Protein AF-I3PCS0-F1 (afdb_monomer_lite)

Radius of gyration: 13.5 Å; chains: 1; bounding box: 38×26×28 Å

Foldseek 3Di:
DALLVQCPDPPHDHLVRLCVQLVPPDSVLSVCQNVCPVVDHDDPSSQQSSCQRSLNPHHSVVSVDADWDAAADPPRSHPSHGIGHDPVVVVVRVPD

pLDDT: mean 85.75, std 13.75, range [44.94, 97.31]

Structure (mmCIF, N/CA/C/O backbone):
data_AF-I3PCS0-F1
#
_entry.id   AF-I3PCS0-F1
#
loop_
_atom_site.group_PDB
_atom_site.id
_atom_site.type_symbol
_atom_site.label_atom_id
_atom_site.label_alt_id
_atom_site.label_comp_id
_atom_site.label_asym_id
_atom_site.label_entity_id
_atom_site.label_seq_id
_atom_site.pdbx_PDB_ins_code
_atom_site.Cartn_x
_atom_site.Cartn_y
_atom_site.Cartn_z
_atom_site.occupancy
_atom_site.B_iso_or_equiv
_atom_site.auth_seq_id
_atom_site.auth_comp_id
_atom_site.auth_asym_id
_atom_site.auth_atom_id
_atom_site.pdbx_PDB_model_num
ATOM 1 N N . MET A 1 1 ? -6.423 -10.412 -4.003 1.00 85.50 1 MET A N 1
ATOM 2 C CA . MET A 1 1 ? -7.079 -9.826 -2.814 1.00 85.50 1 MET A CA 1
ATOM 3 C C . MET A 1 1 ? -6.941 -8.328 -2.949 1.00 85.50 1 MET A C 1
ATOM 5 O O . MET A 1 1 ? -5.847 -7.874 -3.265 1.00 85.50 1 MET A O 1
ATOM 9 N N . ASN A 1 2 ? -8.030 -7.583 -2.770 1.00 91.69 2 ASN A N 1
ATOM 10 C CA . ASN A 1 2 ? -7.994 -6.125 -2.851 1.00 91.69 2 ASN A CA 1
ATOM 11 C C . ASN A 1 2 ? -7.806 -5.491 -1.463 1.00 91.69 2 ASN A C 1
ATOM 13 O O . ASN A 1 2 ? -7.831 -6.174 -0.437 1.00 91.69 2 ASN A O 1
ATOM 17 N N . LEU A 1 3 ? -7.594 -4.172 -1.435 1.00 93.69 3 LEU A N 1
ATOM 18 C CA . LEU A 1 3 ? -7.365 -3.441 -0.188 1.00 93.69 3 LEU A CA 1
ATOM 19 C C . LEU A 1 3 ? -8.562 -3.507 0.770 1.00 93.69 3 LEU A C 1
ATOM 21 O O . LEU A 1 3 ? -8.357 -3.565 1.977 1.00 93.69 3 LEU A O 1
ATOM 25 N N . HIS A 1 4 ? -9.788 -3.512 0.248 1.00 94.19 4 HIS A N 1
ATOM 26 C CA . HIS A 1 4 ? -10.987 -3.620 1.074 1.00 94.19 4 HIS A CA 1
ATOM 27 C C . HIS A 1 4 ? -11.054 -4.971 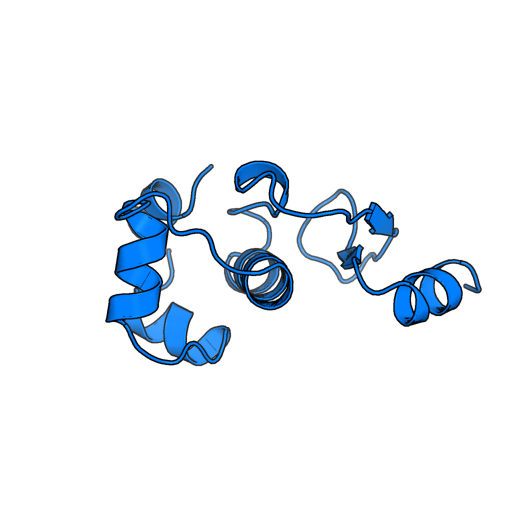1.783 1.00 94.19 4 HIS A C 1
ATOM 29 O O . HIS A 1 4 ? -11.159 -5.004 3.005 1.00 94.19 4 HIS A O 1
ATOM 35 N N . ASP A 1 5 ? -10.890 -6.067 1.045 1.00 93.94 5 ASP A N 1
ATOM 36 C CA . ASP A 1 5 ? -10.893 -7.419 1.602 1.00 93.94 5 ASP A CA 1
ATOM 37 C C . ASP A 1 5 ? -9.784 -7.596 2.647 1.00 93.94 5 ASP A C 1
ATOM 39 O O . ASP A 1 5 ? -10.010 -8.203 3.692 1.00 93.94 5 ASP A O 1
ATOM 43 N N . TYR A 1 6 ? -8.595 -7.034 2.391 1.00 95.12 6 TYR A N 1
ATOM 44 C CA . TYR A 1 6 ? -7.488 -7.055 3.346 1.00 95.12 6 TYR A CA 1
ATOM 45 C C . TYR A 1 6 ? -7.867 -6.378 4.665 1.00 95.12 6 TYR A C 1
ATOM 47 O O . TYR A 1 6 ? -7.680 -6.983 5.713 1.00 95.12 6 TYR A O 1
ATOM 55 N N . LEU A 1 7 ? -8.442 -5.171 4.622 1.00 94.88 7 LEU A N 1
ATOM 56 C CA . LEU A 1 7 ? -8.816 -4.399 5.817 1.00 94.88 7 LEU A CA 1
ATOM 57 C C . LEU A 1 7 ? -9.968 -5.025 6.629 1.00 94.88 7 LEU A C 1
ATOM 59 O O . LEU A 1 7 ? -10.264 -4.553 7.725 1.00 94.88 7 LEU A O 1
ATOM 63 N N . GLN A 1 8 ? -10.630 -6.063 6.108 1.00 94.31 8 GLN A N 1
ATOM 64 C CA . GLN A 1 8 ? -11.640 -6.840 6.837 1.00 94.31 8 GLN A CA 1
ATOM 65 C C . GLN A 1 8 ? -11.057 -8.074 7.548 1.00 94.31 8 GLN A C 1
ATOM 67 O O . GLN A 1 8 ? -11.778 -8.746 8.289 1.00 94.31 8 GLN A O 1
ATOM 72 N N . LEU A 1 9 ? -9.778 -8.411 7.342 1.00 94.88 9 LEU A N 1
ATOM 73 C CA . LEU A 1 9 ? -9.167 -9.569 7.999 1.00 94.88 9 LEU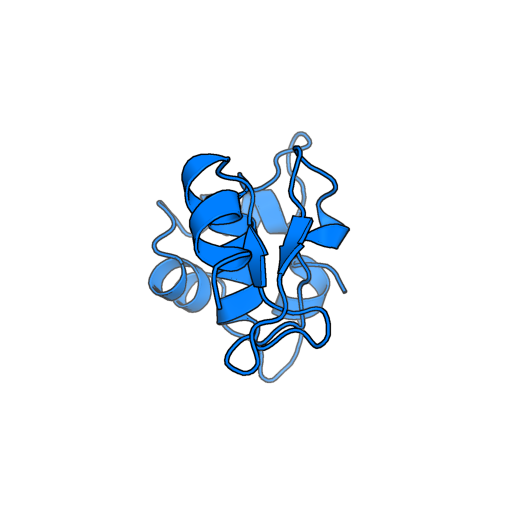 A CA 1
ATOM 74 C C . LEU A 1 9 ? -8.922 -9.288 9.495 1.00 94.88 9 LEU A C 1
ATOM 76 O O . LEU A 1 9 ? -8.491 -8.182 9.830 1.00 94.88 9 LEU A O 1
ATOM 80 N N . PRO A 1 10 ? -9.095 -10.286 10.387 1.00 90.88 10 PRO A N 1
ATOM 81 C CA . PRO A 1 10 ? -8.902 -10.117 11.832 1.00 90.88 10 PRO A CA 1
ATOM 82 C C . PRO A 1 10 ? -7.517 -9.596 12.245 1.00 90.88 10 PRO A C 1
ATOM 84 O O . PRO A 1 10 ? -7.422 -8.836 13.201 1.00 90.88 10 PRO A O 1
ATOM 87 N N . ASP A 1 11 ? -6.469 -9.973 11.505 1.00 91.44 11 ASP A N 1
ATOM 88 C CA . ASP A 1 11 ? -5.069 -9.605 11.776 1.00 91.44 11 ASP A CA 1
ATOM 89 C C . ASP A 1 11 ? -4.513 -8.578 10.768 1.00 91.44 11 ASP A C 1
ATOM 91 O O . ASP A 1 11 ? -3.299 -8.466 10.568 1.00 91.44 11 ASP A O 1
ATOM 95 N N . SER A 1 12 ? -5.395 -7.857 10.068 1.00 95.38 12 SER A N 1
ATOM 96 C CA . SER A 1 12 ? -4.983 -6.779 9.166 1.00 95.38 12 SER A CA 1
ATOM 97 C C . SER A 1 12 ? -4.625 -5.500 9.913 1.00 95.38 12 SER A C 1
ATOM 99 O O . SER A 1 12 ? -5.082 -5.250 11.027 1.00 95.38 12 SER A O 1
ATOM 101 N N . LEU A 1 13 ? -3.809 -4.661 9.270 1.00 95.62 13 LEU A N 1
ATOM 102 C CA . LEU A 1 13 ? -3.610 -3.289 9.724 1.00 95.62 13 LEU A CA 1
ATOM 103 C C . LEU A 1 13 ? -4.934 -2.527 9.645 1.00 95.62 13 LEU A C 1
ATOM 105 O O . LEU A 1 13 ? -5.627 -2.579 8.631 1.00 95.62 13 LEU A O 1
ATOM 109 N N . SER A 1 14 ? -5.240 -1.730 10.663 1.00 96.38 14 SER A N 1
ATOM 110 C CA . SER A 1 14 ? -6.309 -0.740 10.576 1.00 96.38 14 SER A CA 1
ATOM 111 C C . SER A 1 14 ? -5.974 0.356 9.557 1.00 96.38 14 SER A C 1
ATOM 113 O O . SER A 1 14 ? -4.817 0.589 9.199 1.00 96.38 14 SER A O 1
ATOM 115 N N . VAL A 1 15 ? -6.989 1.112 9.130 1.00 96.31 15 VAL A N 1
ATOM 116 C CA . VAL A 1 15 ? -6.821 2.266 8.227 1.00 96.31 15 VAL A CA 1
ATOM 117 C C . VAL A 1 15 ? -5.765 3.256 8.738 1.00 96.31 15 VAL A C 1
ATOM 119 O O . VAL A 1 15 ? -4.952 3.757 7.958 1.00 96.31 15 VAL A O 1
ATOM 122 N N . SER A 1 16 ? -5.771 3.544 10.041 1.00 96.75 16 SER A N 1
ATOM 123 C CA . SER A 1 16 ? -4.848 4.502 10.649 1.00 96.75 16 SER A CA 1
ATOM 124 C C . SER A 1 16 ? -3.421 3.953 10.730 1.00 96.75 16 SER A C 1
ATOM 126 O O . SER A 1 16 ? -2.475 4.703 10.488 1.00 96.75 16 SER A O 1
ATOM 128 N N . GLU A 1 17 ? -3.252 2.661 11.022 1.00 97.31 17 GLU A N 1
ATOM 129 C CA . GLU A 1 17 ? -1.940 1.999 11.017 1.00 97.31 17 GLU A CA 1
ATOM 130 C C . GLU A 1 17 ? -1.368 1.932 9.605 1.00 97.31 17 GLU A C 1
ATOM 132 O O . GLU A 1 17 ? -0.231 2.349 9.388 1.00 97.31 17 GLU A O 1
ATOM 137 N N . LEU A 1 18 ? -2.180 1.526 8.624 1.00 96.75 18 LEU A N 1
ATOM 138 C CA . LEU A 1 18 ? -1.771 1.507 7.226 1.00 96.75 18 LEU A CA 1
ATOM 139 C C . LEU A 1 18 ? -1.356 2.904 6.757 1.00 96.75 18 LEU A C 1
ATOM 141 O O . LEU A 1 18 ? -0.313 3.041 6.124 1.00 96.75 18 LEU A O 1
ATOM 145 N N . ARG A 1 19 ? -2.116 3.956 7.104 1.00 97.12 19 ARG A N 1
ATOM 146 C CA . ARG A 1 19 ? -1.741 5.345 6.792 1.00 97.12 19 ARG A CA 1
ATOM 147 C C . ARG A 1 19 ? -0.356 5.687 7.337 1.00 97.12 19 ARG A C 1
ATOM 149 O O . ARG A 1 19 ? 0.417 6.321 6.619 1.00 97.12 19 ARG A O 1
ATOM 156 N N . ILE A 1 20 ? -0.077 5.349 8.596 1.00 96.81 20 ILE A N 1
ATOM 157 C CA . ILE A 1 20 ? 1.214 5.635 9.237 1.00 96.81 20 ILE A CA 1
ATOM 158 C C . ILE A 1 20 ? 2.329 4.886 8.508 1.00 96.81 20 ILE A C 1
ATOM 160 O O . ILE A 1 20 ? 3.320 5.511 8.129 1.00 96.81 20 ILE A O 1
ATOM 164 N N . GLU A 1 21 ? 2.125 3.596 8.249 1.00 95.50 21 GLU A N 1
ATOM 165 C CA . GLU A 1 21 ? 3.108 2.711 7.626 1.00 95.50 21 GLU A CA 1
ATOM 166 C C . GLU A 1 21 ? 3.506 3.197 6.225 1.00 95.50 21 GLU A C 1
ATOM 168 O O . GLU A 1 21 ? 4.689 3.355 5.920 1.00 95.50 21 GLU A O 1
ATOM 173 N N . ILE A 1 22 ? 2.524 3.541 5.385 1.00 94.75 22 ILE A N 1
ATOM 174 C CA . ILE A 1 22 ? 2.777 4.000 4.007 1.00 94.75 22 ILE A CA 1
ATOM 175 C C . ILE A 1 22 ? 2.943 5.519 3.891 1.00 94.75 22 ILE A C 1
ATOM 177 O O . ILE A 1 22 ? 3.081 6.048 2.787 1.00 94.75 22 ILE A O 1
ATOM 181 N N . ARG A 1 23 ? 2.891 6.242 5.018 1.00 94.94 23 ARG A N 1
ATOM 182 C CA . ARG A 1 23 ? 2.961 7.712 5.090 1.00 94.94 23 ARG A CA 1
ATOM 183 C C . ARG A 1 23 ? 1.937 8.407 4.184 1.00 94.94 23 ARG A C 1
ATOM 185 O O . ARG A 1 23 ? 2.230 9.414 3.536 1.00 94.94 23 ARG A O 1
ATOM 192 N N . ALA A 1 24 ? 0.721 7.868 4.124 1.00 94.31 24 ALA A N 1
ATOM 193 C CA . ALA A 1 24 ? -0.376 8.510 3.408 1.00 94.31 24 ALA A CA 1
ATOM 194 C C . ALA A 1 24 ? -0.832 9.787 4.130 1.00 94.31 24 ALA A C 1
ATOM 196 O O . ALA A 1 24 ? -0.681 9.945 5.345 1.00 94.31 24 ALA A O 1
ATOM 197 N N . LYS A 1 25 ? -1.420 10.712 3.369 1.00 93.12 25 LYS A N 1
ATOM 198 C CA . LYS A 1 25 ? -1.775 12.052 3.848 1.00 93.12 25 LYS A CA 1
ATOM 199 C C . LYS A 1 25 ? -2.844 12.016 4.938 1.00 93.12 25 LYS A C 1
ATOM 201 O O . LYS A 1 25 ? -2.800 12.822 5.863 1.00 93.12 25 LYS A O 1
ATOM 206 N N . SER A 1 26 ? -3.831 11.133 4.809 1.00 95.00 26 SER A N 1
ATOM 207 C CA . SER A 1 26 ? -4.950 11.037 5.749 1.00 95.00 26 SER A CA 1
ATOM 208 C C . SER A 1 26 ? -5.656 9.688 5.671 1.00 95.00 26 SER A C 1
ATOM 210 O O . SER A 1 26 ? -5.609 9.008 4.648 1.00 95.00 26 SER A O 1
ATOM 212 N N . ASP A 1 27 ? -6.378 9.330 6.735 1.00 95.94 27 ASP A N 1
ATOM 213 C CA . ASP A 1 27 ? -7.186 8.105 6.785 1.00 95.94 27 ASP A CA 1
ATOM 214 C C . ASP A 1 27 ? -8.271 8.123 5.696 1.00 95.94 27 ASP A C 1
ATOM 216 O O . ASP A 1 27 ? -8.598 7.102 5.099 1.00 95.94 27 ASP A O 1
ATOM 220 N N . ALA A 1 28 ? -8.785 9.314 5.368 1.00 94.62 28 ALA A N 1
ATOM 221 C CA . ALA A 1 28 ? -9.740 9.500 4.280 1.00 94.62 28 ALA A CA 1
ATOM 222 C C . ALA A 1 28 ? -9.159 9.118 2.909 1.00 94.62 28 ALA A C 1
ATOM 224 O O . ALA A 1 28 ? -9.895 8.625 2.060 1.00 94.62 28 ALA A O 1
ATOM 225 N N . GLN A 1 29 ? -7.857 9.322 2.683 1.00 94.75 29 GLN A N 1
ATOM 226 C CA . GLN A 1 29 ? -7.195 8.905 1.446 1.00 94.75 29 GLN A CA 1
ATOM 227 C C . GLN A 1 29 ? -7.189 7.376 1.313 1.00 94.75 29 GLN A C 1
ATOM 229 O O . GLN A 1 29 ? -7.513 6.863 0.246 1.00 94.75 29 GLN A O 1
ATOM 234 N N . ILE A 1 30 ? -6.903 6.660 2.404 1.00 94.94 30 ILE A N 1
ATOM 235 C CA . ILE A 1 30 ? -6.950 5.193 2.438 1.00 94.94 30 ILE A CA 1
ATOM 236 C C . ILE A 1 30 ? -8.369 4.695 2.159 1.00 94.94 30 ILE A C 1
ATOM 238 O O . ILE A 1 30 ? -8.556 3.877 1.267 1.00 94.94 30 ILE A O 1
ATOM 242 N N . ARG A 1 31 ? -9.383 5.249 2.840 1.00 94.44 31 ARG A N 1
ATOM 243 C CA . ARG A 1 31 ? -10.797 4.870 2.635 1.00 94.44 31 ARG A CA 1
ATOM 244 C C . ARG A 1 31 ? -11.290 5.140 1.213 1.00 94.44 31 ARG A C 1
ATOM 246 O O . ARG A 1 31 ? -12.128 4.416 0.686 1.00 94.44 31 ARG A O 1
ATOM 253 N N . GLN A 1 32 ? -10.780 6.191 0.569 1.00 94.06 32 GLN A N 1
ATOM 254 C CA . GLN A 1 32 ? -11.085 6.456 -0.838 1.00 94.06 32 GLN A CA 1
ATOM 255 C C . GLN A 1 32 ? -10.533 5.366 -1.756 1.00 94.06 32 GLN A C 1
ATOM 257 O O . GLN A 1 32 ? -11.210 5.007 -2.714 1.00 94.06 32 GLN A O 1
ATOM 262 N N . TRP A 1 33 ? -9.334 4.852 -1.477 1.00 93.94 33 TRP A N 1
ATOM 263 C CA . TRP A 1 33 ? -8.746 3.744 -2.231 1.00 93.94 33 TRP A CA 1
ATOM 264 C C . TRP A 1 33 ? -9.427 2.417 -1.929 1.00 93.94 33 TRP A C 1
ATOM 266 O O . TRP A 1 33 ? -9.695 1.662 -2.854 1.00 93.94 33 TRP A O 1
ATOM 276 N N . GLU A 1 34 ? -9.748 2.174 -0.660 1.00 92.69 34 GLU A N 1
ATOM 277 C CA . GLU A 1 34 ? -10.492 1.006 -0.196 1.00 92.69 34 GLU A CA 1
ATOM 278 C C . GLU A 1 34 ? -11.799 0.829 -0.978 1.00 92.69 34 GLU A C 1
ATOM 280 O O . GLU A 1 34 ? -12.041 -0.224 -1.555 1.00 92.69 34 GLU A O 1
ATOM 285 N N . HIS A 1 35 ? -12.619 1.879 -1.064 1.00 89.81 35 HIS A N 1
ATOM 286 C CA . HIS A 1 35 ? -13.908 1.820 -1.760 1.00 89.81 35 HIS A CA 1
ATOM 287 C C . HIS A 1 35 ? -13.831 2.166 -3.254 1.00 89.81 35 HIS A C 1
ATOM 289 O O . HIS A 1 35 ? -14.866 2.249 -3.915 1.00 89.81 35 HIS A O 1
ATOM 295 N N . GLY A 1 36 ? -12.639 2.454 -3.789 1.00 85.25 36 GLY A N 1
ATOM 296 C CA . GLY A 1 36 ? -12.477 2.938 -5.163 1.00 85.25 36 GLY A CA 1
ATOM 297 C C . GLY A 1 36 ? -13.298 4.200 -5.466 1.00 85.25 36 GLY A C 1
ATOM 298 O O . GLY A 1 36 ? -13.805 4.363 -6.579 1.00 85.25 36 GLY A O 1
ATOM 299 N N . TYR A 1 37 ? -13.476 5.089 -4.480 1.00 82.75 37 TYR A N 1
ATOM 300 C CA . TYR A 1 37 ? -14.356 6.256 -4.582 1.00 82.75 37 TYR A CA 1
ATOM 301 C C . TYR A 1 37 ? -13.991 7.117 -5.796 1.00 82.75 37 TYR A C 1
ATOM 303 O O . TYR A 1 37 ? -12.853 7.573 -5.921 1.00 82.75 37 TYR A O 1
ATOM 311 N N . ALA A 1 38 ? -14.958 7.360 -6.686 1.00 81.44 38 ALA A N 1
ATOM 312 C CA . ALA A 1 38 ? -14.760 8.075 -7.953 1.00 81.44 38 ALA A CA 1
ATOM 313 C C . ALA A 1 38 ? -13.637 7.487 -8.840 1.00 81.44 38 ALA A C 1
ATOM 315 O O . ALA A 1 38 ? -12.946 8.226 -9.540 1.00 81.44 38 ALA A O 1
ATOM 316 N N . GLY A 1 39 ? -13.414 6.169 -8.778 1.00 81.69 39 GLY A N 1
ATOM 317 C CA . GLY A 1 39 ? -12.348 5.493 -9.520 1.00 81.69 39 GLY A CA 1
ATOM 318 C C . GLY A 1 39 ? -10.940 5.833 -9.024 1.00 81.69 39 GLY A C 1
ATOM 319 O O . GLY A 1 39 ? -9.967 5.590 -9.737 1.00 81.69 39 GLY A O 1
ATOM 320 N N . ARG A 1 40 ? -10.806 6.414 -7.822 1.00 87.25 40 ARG A N 1
ATOM 321 C CA . ARG A 1 40 ? -9.501 6.754 -7.250 1.00 87.25 40 ARG A CA 1
ATOM 322 C C . ARG A 1 40 ? -8.715 5.494 -6.942 1.00 87.25 40 ARG A C 1
ATOM 324 O O . ARG A 1 40 ? -9.193 4.595 -6.258 1.00 87.25 40 ARG A O 1
ATOM 331 N N . ARG A 1 41 ? -7.467 5.495 -7.393 1.00 89.75 41 ARG A N 1
ATOM 332 C CA . ARG A 1 41 ? -6.480 4.459 -7.109 1.00 89.75 41 ARG A CA 1
ATOM 333 C C . ARG A 1 41 ? -5.225 5.111 -6.525 1.00 89.75 41 ARG A C 1
ATOM 335 O O . ARG A 1 41 ? -4.952 6.277 -6.836 1.00 89.75 41 ARG A O 1
ATOM 342 N N . PRO A 1 42 ? -4.483 4.414 -5.656 1.00 91.12 42 PRO A N 1
ATOM 343 C CA . PRO A 1 42 ? -3.175 4.874 -5.218 1.00 91.12 42 PRO A CA 1
ATOM 344 C C . PRO A 1 42 ? -2.243 5.019 -6.427 1.00 91.12 42 PRO A C 1
ATOM 346 O O . PRO A 1 42 ? -2.344 4.264 -7.392 1.00 91.12 42 PRO A O 1
ATOM 349 N N . GLY A 1 43 ? -1.332 5.993 -6.386 1.00 89.56 43 GLY A N 1
ATOM 350 C CA . GLY A 1 43 ? -0.210 6.037 -7.332 1.00 89.56 43 GLY A CA 1
ATOM 351 C C . GLY A 1 43 ? 0.761 4.879 -7.084 1.00 89.56 43 GLY A C 1
ATOM 352 O O . GLY A 1 43 ? 0.698 4.255 -6.025 1.00 89.56 43 GLY A O 1
ATOM 353 N N . LEU A 1 44 ? 1.670 4.609 -8.026 1.00 88.94 44 LEU A N 1
ATOM 354 C CA . LEU A 1 44 ? 2.591 3.465 -7.940 1.00 88.94 44 LEU A CA 1
ATOM 355 C C . LEU A 1 44 ? 3.427 3.455 -6.651 1.00 88.94 44 LEU A C 1
ATOM 357 O O . LEU A 1 44 ? 3.509 2.412 -6.013 1.00 88.94 44 LEU A O 1
ATOM 361 N N . ASP A 1 45 ? 3.920 4.611 -6.190 1.00 89.56 45 ASP A N 1
ATOM 362 C CA . ASP A 1 45 ? 4.591 4.743 -4.884 1.00 89.56 45 ASP A CA 1
ATOM 363 C C . ASP A 1 45 ? 3.773 4.144 -3.733 1.00 89.56 45 ASP A C 1
ATOM 365 O O . ASP A 1 45 ? 4.275 3.364 -2.923 1.00 89.56 45 ASP A O 1
ATOM 369 N N . TYR A 1 46 ? 2.488 4.495 -3.678 1.00 92.81 46 TYR A N 1
ATOM 370 C CA . TYR A 1 46 ? 1.586 4.012 -2.643 1.00 92.81 46 TYR A CA 1
ATOM 371 C C . TYR A 1 46 ? 1.199 2.554 -2.862 1.00 92.81 46 TYR A C 1
ATOM 373 O O . TYR A 1 46 ? 1.063 1.838 -1.881 1.00 92.81 46 TYR A O 1
ATOM 381 N N . GLN A 1 47 ? 1.062 2.088 -4.104 1.00 93.00 47 GLN A N 1
ATOM 382 C CA . GLN A 1 47 ? 0.793 0.674 -4.387 1.00 93.00 47 GLN A CA 1
ATOM 383 C C . GLN A 1 47 ? 1.929 -0.213 -3.875 1.00 93.00 47 GLN A C 1
ATOM 385 O O . GLN A 1 47 ? 1.680 -1.185 -3.169 1.00 93.00 47 GLN A O 1
ATOM 390 N N . VAL A 1 48 ? 3.178 0.165 -4.154 1.00 91.62 48 VAL A N 1
ATOM 391 C CA . VAL A 1 48 ? 4.364 -0.559 -3.681 1.00 91.62 48 VAL A CA 1
ATOM 392 C C . VAL A 1 48 ? 4.486 -0.497 -2.159 1.00 91.62 48 VAL A C 1
ATOM 394 O O . VAL A 1 48 ? 4.795 -1.503 -1.520 1.00 91.62 48 VAL A O 1
ATOM 397 N N . ALA A 1 49 ? 4.206 0.661 -1.555 1.00 93.25 49 ALA A N 1
ATOM 398 C CA . ALA A 1 49 ? 4.189 0.798 -0.102 1.00 93.25 49 ALA A CA 1
ATOM 399 C C . ALA A 1 49 ? 3.082 -0.049 0.553 1.00 93.25 49 ALA A C 1
ATOM 401 O O . ALA A 1 49 ? 3.336 -0.683 1.574 1.00 93.25 49 ALA A O 1
ATOM 402 N N . ILE A 1 50 ? 1.885 -0.102 -0.043 1.00 94.81 50 ILE A N 1
ATOM 403 C CA . ILE A 1 50 ? 0.765 -0.938 0.413 1.00 94.81 50 ILE A CA 1
ATOM 404 C C . ILE A 1 50 ? 1.128 -2.419 0.295 1.00 94.81 50 ILE A C 1
ATOM 406 O O . ILE A 1 50 ? 0.951 -3.153 1.263 1.00 94.81 50 ILE A O 1
ATOM 410 N N . GLU A 1 51 ? 1.682 -2.871 -0.832 1.00 94.38 51 GLU A N 1
ATOM 411 C CA . GLU A 1 51 ? 2.103 -4.270 -0.989 1.00 94.38 51 GLU A CA 1
ATOM 412 C C . GLU A 1 51 ? 3.116 -4.656 0.094 1.00 94.38 51 GLU A C 1
ATOM 414 O O . GLU A 1 51 ? 2.978 -5.690 0.747 1.00 94.38 51 GLU A O 1
ATOM 419 N N . ARG A 1 52 ? 4.089 -3.783 0.370 1.00 93.38 52 ARG A N 1
ATOM 420 C CA . ARG A 1 52 ? 5.068 -4.007 1.435 1.00 93.38 52 ARG A CA 1
ATOM 421 C C . ARG A 1 52 ? 4.424 -4.053 2.825 1.00 93.38 52 ARG A C 1
ATOM 423 O O . ARG A 1 52 ? 4.702 -4.978 3.583 1.00 93.38 52 ARG A O 1
ATOM 430 N N . ALA A 1 53 ? 3.563 -3.088 3.151 1.00 94.94 53 ALA A N 1
ATOM 431 C CA . ALA A 1 53 ? 2.881 -2.995 4.446 1.00 94.94 53 ALA A CA 1
ATOM 432 C C . ALA A 1 53 ? 1.948 -4.189 4.700 1.00 94.94 53 ALA A C 1
ATOM 434 O O . ALA A 1 53 ? 1.863 -4.707 5.811 1.00 94.94 53 ALA A O 1
ATOM 435 N N . THR A 1 54 ? 1.291 -4.672 3.647 1.00 94.62 54 THR A N 1
ATOM 436 C CA . THR A 1 54 ? 0.395 -5.836 3.691 1.00 94.62 54 THR A CA 1
ATOM 437 C C . THR A 1 54 ? 1.125 -7.169 3.534 1.00 94.62 54 THR A C 1
ATOM 439 O O . THR A 1 54 ? 0.477 -8.206 3.415 1.00 94.62 54 THR A O 1
ATOM 442 N N . LYS A 1 55 ? 2.466 -7.170 3.543 1.00 92.38 55 LYS A N 1
ATOM 443 C CA . LYS A 1 55 ? 3.304 -8.369 3.380 1.00 92.38 55 LYS A CA 1
ATOM 444 C C . LYS A 1 55 ? 2.969 -9.165 2.109 1.00 92.38 55 LYS A C 1
ATOM 446 O O . LYS A 1 55 ? 2.975 -10.390 2.119 1.00 92.38 55 LYS A O 1
ATOM 451 N N . GLY A 1 56 ? 2.660 -8.466 1.020 1.00 91.75 56 GLY A N 1
ATOM 452 C CA . GLY A 1 56 ? 2.347 -9.065 -0.277 1.00 91.75 56 GLY A CA 1
ATOM 453 C C . GLY A 1 56 ? 0.895 -9.523 -0.444 1.00 91.75 56 GLY A C 1
ATOM 454 O O . GLY A 1 56 ? 0.560 -10.034 -1.508 1.00 91.75 56 GLY A O 1
ATOM 455 N N . LEU A 1 57 ? 0.023 -9.339 0.558 1.00 93.06 57 LEU A N 1
ATOM 456 C CA . LEU A 1 57 ? -1.386 -9.754 0.472 1.00 93.06 57 LEU A CA 1
ATOM 457 C C . LEU A 1 57 ? -2.218 -8.872 -0.466 1.00 93.06 57 LEU A C 1
ATOM 459 O O . LEU A 1 57 ? -3.149 -9.370 -1.098 1.00 93.06 57 LEU A O 1
ATOM 463 N N . VAL A 1 58 ? -1.883 -7.582 -0.569 1.00 93.62 58 VAL A N 1
ATOM 464 C CA . VAL A 1 58 ? -2.481 -6.656 -1.540 1.00 93.62 58 VAL A CA 1
ATOM 465 C C . VAL A 1 58 ? -1.446 -6.368 -2.633 1.00 93.62 58 VAL A C 1
ATOM 467 O O . VAL A 1 58 ? -0.626 -5.462 -2.462 1.00 93.62 58 VAL A O 1
ATOM 470 N N . PRO A 1 59 ? -1.442 -7.146 -3.731 1.00 92.12 59 PRO A N 1
ATOM 471 C CA . PRO A 1 59 ? -0.458 -7.002 -4.795 1.00 92.12 59 PRO A CA 1
ATOM 472 C C . PRO A 1 59 ? -0.697 -5.741 -5.643 1.00 92.12 59 PRO A C 1
ATOM 474 O O . PRO A 1 59 ? -1.834 -5.295 -5.819 1.00 92.12 59 PRO A O 1
ATOM 477 N N . VAL A 1 60 ? 0.369 -5.171 -6.211 1.00 91.12 60 VAL A N 1
ATOM 478 C CA . VAL A 1 60 ? 0.318 -4.005 -7.121 1.00 91.12 60 VAL A CA 1
ATOM 479 C C . VAL A 1 60 ? -0.545 -4.285 -8.363 1.00 91.12 60 VAL A C 1
ATOM 481 O O . VAL A 1 60 ? -1.236 -3.391 -8.858 1.00 91.12 60 VAL A O 1
ATOM 484 N N . GLU A 1 61 ? -0.571 -5.535 -8.828 1.00 89.31 61 GLU A N 1
ATOM 485 C CA . GLU A 1 61 ? -1.356 -6.045 -9.957 1.00 89.31 61 GLU A CA 1
ATOM 486 C C . GLU A 1 61 ? -2.850 -5.745 -9.825 1.00 89.31 61 GLU A C 1
ATOM 488 O O . GLU A 1 61 ? -3.512 -5.511 -10.836 1.00 89.31 61 GLU A O 1
ATOM 493 N N . GLU A 1 62 ? -3.368 -5.698 -8.596 1.00 87.31 62 GLU A N 1
ATOM 494 C CA . GLU A 1 62 ? -4.782 -5.431 -8.321 1.00 87.31 62 GLU A CA 1
ATOM 495 C C . GLU A 1 62 ? -5.231 -4.075 -8.878 1.00 87.31 62 GLU A C 1
ATOM 497 O O . GLU A 1 62 ? -6.364 -3.897 -9.325 1.00 87.31 62 GLU A O 1
ATOM 502 N N . TRP A 1 63 ? -4.337 -3.088 -8.869 1.00 85.50 63 TRP A N 1
ATOM 503 C CA . TRP A 1 63 ? -4.693 -1.718 -9.214 1.00 85.50 63 TRP A CA 1
ATOM 504 C C . TRP A 1 63 ? -4.628 -1.458 -10.718 1.00 85.50 63 TRP A C 1
ATOM 506 O O . TRP A 1 63 ? -5.329 -0.567 -11.205 1.00 85.50 63 TRP A O 1
ATOM 516 N N . GLY A 1 64 ? -3.801 -2.201 -11.462 1.00 75.94 64 GLY A N 1
ATOM 517 C CA . GLY A 1 64 ? -3.669 -2.080 -12.918 1.00 75.94 64 GLY A CA 1
ATOM 518 C C . GLY A 1 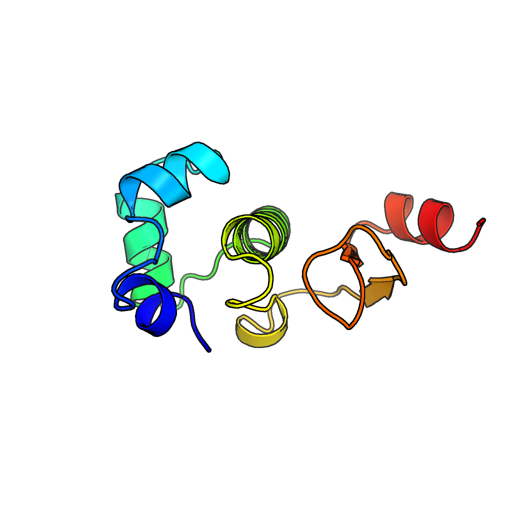64 ? -3.372 -0.656 -13.415 1.00 75.94 64 GLY A C 1
ATOM 519 O O . GLY A 1 64 ? -3.846 -0.275 -14.485 1.00 75.94 64 GLY A O 1
ATOM 520 N N . VAL A 1 65 ? -2.666 0.168 -12.627 1.00 76.88 65 VAL A N 1
ATOM 521 C CA . VAL A 1 65 ? -2.345 1.563 -12.986 1.00 76.88 65 VAL A CA 1
ATOM 522 C C . VAL A 1 65 ? -0.864 1.714 -13.293 1.00 76.88 65 VAL A C 1
ATOM 524 O O . VAL A 1 65 ? -0.023 1.382 -12.467 1.00 76.88 65 VAL A O 1
ATOM 527 N N . GLY A 1 66 ? -0.564 2.338 -14.433 1.00 76.06 66 GLY A N 1
ATOM 528 C CA . GLY A 1 66 ? 0.791 2.725 -14.815 1.00 76.06 66 GLY A CA 1
ATOM 529 C C . GLY A 1 66 ? 1.652 1.562 -15.312 1.00 76.06 66 GLY A C 1
ATOM 530 O O . GLY A 1 66 ? 1.235 0.406 -15.318 1.00 76.06 66 GLY A O 1
ATOM 531 N N . LYS A 1 67 ? 2.855 1.894 -15.790 1.00 81.75 67 LYS A N 1
ATOM 532 C CA . LYS A 1 67 ? 3.827 0.924 -16.304 1.00 81.75 67 LYS A CA 1
ATOM 533 C C . LYS A 1 67 ? 4.837 0.604 -15.207 1.00 81.75 67 LYS A C 1
ATOM 535 O O . LYS A 1 67 ? 5.491 1.510 -14.703 1.00 81.75 67 LYS A O 1
ATOM 540 N N . TRP A 1 68 ? 4.959 -0.667 -14.861 1.00 87.44 68 TRP A N 1
ATOM 541 C CA . TRP A 1 68 ? 5.891 -1.180 -13.863 1.00 87.44 68 TRP A CA 1
ATOM 542 C C . TRP A 1 68 ? 6.304 -2.607 -14.247 1.00 87.44 68 TRP A C 1
ATOM 544 O O . TRP A 1 68 ? 5.662 -3.234 -15.092 1.00 87.44 68 TRP A O 1
ATOM 554 N N . MET A 1 69 ? 7.385 -3.104 -13.657 1.00 86.88 69 MET A N 1
ATOM 555 C CA . MET A 1 69 ? 7.851 -4.485 -13.794 1.00 86.88 69 MET A CA 1
ATOM 556 C C . MET A 1 69 ? 8.246 -5.040 -12.430 1.00 86.88 69 MET A C 1
ATOM 558 O O . MET A 1 69 ? 8.557 -4.270 -11.519 1.00 86.88 69 MET A O 1
ATOM 562 N N . ARG A 1 70 ? 8.230 -6.366 -12.278 1.00 87.94 70 ARG A N 1
ATOM 563 C CA . ARG A 1 70 ? 8.849 -6.992 -11.110 1.00 87.94 70 ARG A CA 1
ATOM 564 C C . ARG A 1 70 ? 10.310 -7.290 -11.386 1.00 87.94 70 ARG A C 1
ATOM 566 O O . ARG A 1 70 ? 10.666 -7.712 -12.482 1.00 87.94 70 ARG A O 1
ATOM 573 N N . VAL A 1 71 ? 11.115 -7.098 -10.358 1.00 86.81 71 VAL A N 1
ATOM 574 C CA . VAL A 1 71 ? 12.517 -7.494 -10.307 1.00 86.81 71 VAL A CA 1
ATOM 575 C C . VAL A 1 71 ? 12.649 -8.516 -9.190 1.00 86.81 71 VAL A C 1
ATOM 577 O O . VAL A 1 71 ? 12.044 -8.333 -8.133 1.00 86.81 71 VAL A O 1
ATOM 580 N N . ALA A 1 72 ? 13.426 -9.576 -9.407 1.00 84.38 72 ALA A N 1
ATOM 581 C CA . ALA A 1 72 ? 13.733 -10.539 -8.358 1.00 84.38 72 ALA A CA 1
ATOM 582 C C . ALA A 1 72 ? 14.365 -9.824 -7.148 1.00 84.38 72 ALA A C 1
ATOM 584 O O . ALA A 1 72 ? 15.402 -9.180 -7.260 1.00 84.38 72 ALA A O 1
ATOM 585 N N . ASP A 1 73 ? 13.706 -9.917 -5.997 1.00 83.06 73 ASP A N 1
ATOM 586 C CA . ASP A 1 73 ? 14.161 -9.350 -4.728 1.00 83.06 73 ASP A CA 1
ATOM 587 C C . ASP A 1 73 ? 13.725 -10.323 -3.633 1.00 83.06 73 ASP A C 1
ATOM 589 O O . ASP A 1 73 ? 12.540 -10.407 -3.305 1.00 83.06 73 ASP A O 1
ATOM 593 N N . GLU A 1 74 ? 14.675 -11.100 -3.110 1.00 82.75 74 GLU A N 1
ATOM 594 C CA . GLU A 1 74 ? 14.420 -12.107 -2.071 1.00 82.75 74 GLU A CA 1
ATOM 595 C C . GLU A 1 74 ? 13.942 -11.483 -0.752 1.00 82.75 74 GLU A C 1
ATOM 597 O O . GLU A 1 74 ? 13.293 -12.149 0.055 1.00 82.75 74 GLU A O 1
ATOM 602 N N . GLY A 1 75 ? 14.235 -10.198 -0.525 1.00 84.12 75 GLY A N 1
ATOM 603 C CA . GLY A 1 75 ? 13.764 -9.451 0.638 1.00 84.12 75 GLY A CA 1
ATOM 604 C C . GLY A 1 75 ? 12.344 -8.910 0.478 1.00 84.12 75 GLY A C 1
ATOM 605 O O . GLY A 1 75 ? 11.797 -8.335 1.427 1.00 84.12 75 GLY A O 1
ATOM 606 N N . TRP A 1 76 ? 11.738 -9.059 -0.703 1.00 87.69 76 TRP A N 1
ATOM 607 C CA . TRP A 1 76 ? 10.414 -8.527 -0.976 1.00 87.69 76 TRP A CA 1
ATOM 608 C C . TRP A 1 76 ? 9.305 -9.506 -0.556 1.00 87.69 76 TRP A C 1
ATOM 610 O O . TRP A 1 76 ? 9.377 -10.691 -0.875 1.00 87.69 76 TRP A O 1
ATOM 620 N N . PRO A 1 77 ? 8.229 -9.045 0.116 1.00 87.69 77 PRO A N 1
ATOM 621 C CA . PRO A 1 77 ? 7.191 -9.949 0.624 1.00 87.69 77 PRO A CA 1
ATOM 622 C C . PRO A 1 77 ? 6.414 -10.724 -0.450 1.00 87.69 77 PRO A C 1
ATOM 624 O O . PRO A 1 77 ? 5.821 -11.759 -0.156 1.00 87.69 77 PRO A O 1
ATOM 627 N N . HIS A 1 78 ? 6.371 -10.215 -1.682 1.00 87.50 78 HIS A N 1
ATOM 628 C CA . HIS A 1 78 ? 5.665 -10.858 -2.786 1.00 87.50 78 HIS A CA 1
ATOM 629 C C . HIS A 1 78 ? 6.594 -11.797 -3.567 1.00 87.50 78 HIS A C 1
ATOM 631 O O . HIS A 1 78 ? 7.676 -11.392 -3.984 1.00 87.50 78 HIS A O 1
ATOM 637 N N . ALA A 1 79 ? 6.133 -13.022 -3.851 1.00 82.31 79 ALA A N 1
ATOM 638 C CA . ALA A 1 79 ? 6.932 -14.081 -4.484 1.00 82.31 79 ALA A CA 1
ATOM 639 C C . ALA A 1 79 ? 7.498 -13.717 -5.869 1.00 82.31 79 ALA A C 1
ATOM 641 O O . ALA A 1 79 ? 8.517 -14.251 -6.291 1.00 82.31 79 ALA A O 1
ATOM 642 N N . GLY A 1 80 ? 6.838 -12.803 -6.582 1.00 81.38 80 GLY A N 1
ATOM 643 C CA . GLY A 1 80 ? 7.319 -12.281 -7.862 1.00 81.38 80 GLY A CA 1
ATOM 644 C C . GLY A 1 80 ? 8.461 -11.262 -7.755 1.00 81.38 80 GLY A C 1
ATOM 645 O O . GLY A 1 80 ? 8.892 -10.769 -8.789 1.00 81.38 80 GLY A O 1
ATOM 646 N N . GLY A 1 81 ? 8.912 -10.906 -6.548 1.00 88.00 81 GLY A N 1
ATOM 647 C CA . GLY A 1 81 ? 9.931 -9.882 -6.313 1.00 88.00 81 GLY A CA 1
AT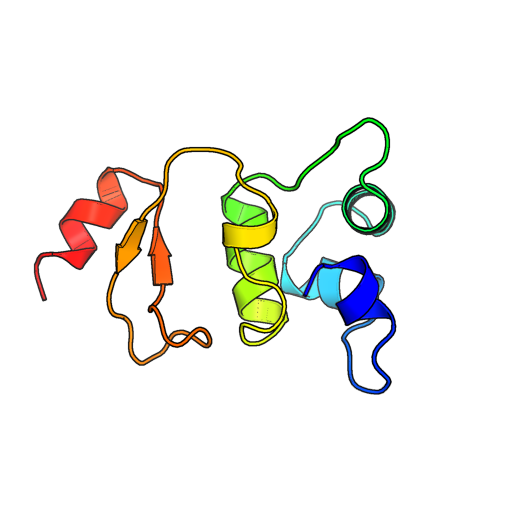OM 648 C C . GLY A 1 81 ? 9.361 -8.463 -6.239 1.00 88.00 81 GLY A C 1
ATOM 649 O O . GLY A 1 81 ? 8.145 -8.271 -6.188 1.00 88.00 81 GLY A O 1
ATOM 650 N N . ARG A 1 82 ? 10.222 -7.447 -6.203 1.00 87.19 82 ARG A N 1
ATOM 651 C CA . ARG A 1 82 ? 9.838 -6.054 -5.955 1.00 87.19 82 ARG A CA 1
ATOM 652 C C . ARG A 1 82 ? 9.246 -5.383 -7.203 1.00 87.19 82 ARG A C 1
ATOM 654 O O . ARG A 1 82 ? 9.867 -5.427 -8.263 1.00 87.19 82 ARG A O 1
ATOM 661 N N . PRO A 1 83 ? 8.097 -4.695 -7.091 1.00 89.12 83 PRO A N 1
ATOM 662 C CA . PRO A 1 83 ? 7.570 -3.862 -8.163 1.00 89.12 83 PRO A CA 1
ATOM 663 C C . PRO A 1 83 ? 8.389 -2.567 -8.298 1.00 89.12 83 PRO A C 1
ATOM 665 O O . PRO A 1 83 ? 8.586 -1.820 -7.333 1.00 89.12 83 PRO A O 1
ATOM 668 N N . VAL A 1 84 ? 8.856 -2.295 -9.515 1.00 84.81 84 VAL A N 1
ATOM 669 C CA . VAL A 1 84 ? 9.671 -1.132 -9.885 1.00 84.81 84 VAL A CA 1
ATOM 670 C C . VAL A 1 84 ? 9.030 -0.432 -11.082 1.00 84.81 84 VAL A C 1
ATOM 672 O O . V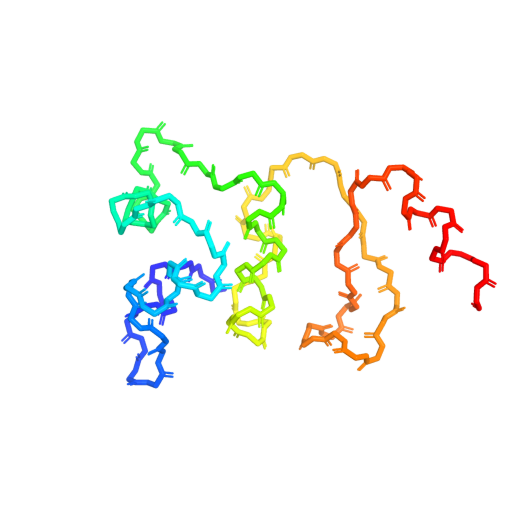AL A 1 84 ? 8.621 -1.076 -12.046 1.00 84.81 84 VAL A O 1
ATOM 675 N N . TRP A 1 85 ? 8.914 0.894 -11.023 1.00 76.50 85 TRP A N 1
ATOM 676 C CA . TRP A 1 85 ? 8.278 1.696 -12.080 1.00 76.50 85 TRP A CA 1
ATOM 677 C C . TRP A 1 85 ? 9.073 2.929 -12.511 1.00 76.50 85 TRP A C 1
ATOM 679 O O . TRP A 1 85 ? 8.697 3.603 -13.467 1.00 76.50 85 TRP A O 1
ATOM 689 N N . ASP A 1 86 ? 10.156 3.241 -11.805 1.00 68.88 86 ASP A N 1
ATOM 690 C CA . ASP A 1 86 ? 11.072 4.307 -12.190 1.00 68.88 86 ASP A CA 1
ATOM 691 C C . ASP A 1 86 ? 12.155 3.700 -13.082 1.00 68.88 86 ASP A C 1
ATOM 693 O O . ASP A 1 86 ? 12.851 2.779 -12.651 1.00 68.88 86 ASP A O 1
ATOM 697 N N . SER A 1 87 ? 12.300 4.205 -14.308 1.00 52.06 87 SER A N 1
ATOM 698 C CA . SER A 1 87 ? 13.345 3.781 -15.246 1.00 52.06 87 SER A CA 1
ATOM 699 C C . SER A 1 87 ? 14.746 3.864 -14.635 1.00 52.06 87 SER A C 1
ATOM 701 O O . SER A 1 87 ? 15.555 2.985 -14.891 1.00 52.06 87 SER A O 1
ATOM 703 N N . ALA A 1 88 ? 15.009 4.826 -13.741 1.00 53.28 88 ALA A N 1
ATOM 704 C CA . ALA A 1 88 ? 16.298 4.936 -13.051 1.00 53.28 88 ALA A CA 1
ATOM 705 C 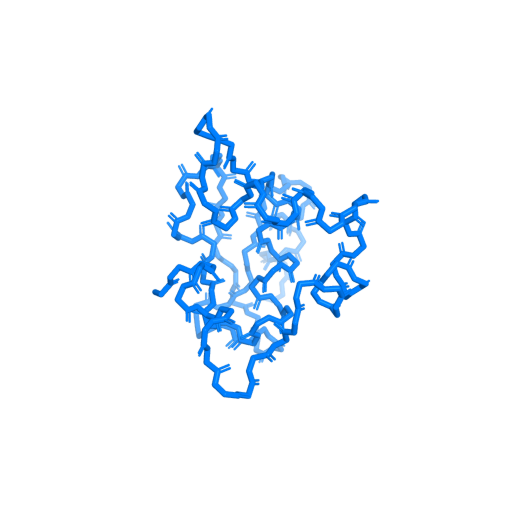C . ALA A 1 88 ? 16.531 3.841 -11.989 1.00 53.28 88 ALA A C 1
ATOM 707 O O . ALA A 1 88 ? 17.655 3.641 -11.538 1.00 53.28 88 ALA A O 1
ATOM 708 N N . ARG A 1 89 ? 15.476 3.137 -11.556 1.00 52.44 89 ARG A N 1
ATOM 709 C CA . ARG A 1 89 ? 15.561 1.995 -10.630 1.00 52.44 89 ARG A CA 1
ATOM 710 C C . ARG A 1 89 ? 15.516 0.642 -11.334 1.00 52.44 89 ARG A C 1
ATOM 712 O O . ARG A 1 89 ? 15.845 -0.346 -10.690 1.00 52.44 89 ARG A O 1
ATOM 719 N N . ILE A 1 90 ? 15.097 0.597 -12.599 1.00 48.88 90 ILE A N 1
ATOM 720 C CA . ILE A 1 90 ? 15.131 -0.620 -13.421 1.00 48.88 90 ILE A CA 1
ATOM 721 C C . ILE A 1 90 ? 16.589 -0.963 -13.760 1.00 48.88 90 ILE A C 1
ATOM 723 O O . ILE A 1 90 ? 16.994 -2.099 -13.544 1.00 48.88 90 ILE A O 1
ATOM 727 N N . ASP A 1 91 ? 17.405 0.029 -14.129 1.00 46.78 91 ASP A N 1
ATOM 728 C CA . ASP A 1 91 ? 18.831 -0.186 -14.435 1.00 46.78 91 ASP A CA 1
ATOM 729 C C . ASP A 1 91 ? 19.629 -0.682 -13.209 1.00 46.78 91 ASP A C 1
ATOM 731 O O . ASP A 1 91 ? 20.462 -1.574 -13.318 1.00 46.78 91 ASP A O 1
ATOM 735 N N . ALA A 1 92 ? 19.316 -0.182 -12.006 1.00 48.41 92 ALA A N 1
ATOM 736 C CA . ALA A 1 92 ? 19.958 -0.626 -10.759 1.00 48.41 92 ALA A CA 1
ATOM 737 C C . ALA A 1 92 ? 19.549 -2.046 -10.314 1.00 48.41 92 ALA A C 1
ATOM 739 O O . ALA A 1 92 ? 20.155 -2.610 -9.405 1.00 48.41 92 ALA A O 1
ATOM 740 N N . ALA A 1 93 ? 18.486 -2.589 -10.904 1.00 49.34 93 ALA A N 1
ATOM 741 C CA . ALA A 1 93 ? 17.932 -3.900 -10.601 1.00 49.34 93 ALA A CA 1
ATOM 742 C C . ALA A 1 93 ? 18.460 -5.004 -11.535 1.00 49.34 93 ALA A C 1
ATOM 744 O O . ALA A 1 93 ? 18.402 -6.173 -11.166 1.00 49.34 93 ALA A O 1
ATOM 745 N N . GLU A 1 94 ? 18.966 -4.646 -12.721 1.00 47.22 94 GLU A N 1
ATOM 746 C CA . GLU A 1 94 ? 19.572 -5.585 -13.679 1.00 47.22 94 GLU A CA 1
ATOM 747 C C . GLU A 1 94 ? 21.096 -5.754 -13.492 1.00 47.22 94 GLU A C 1
ATOM 749 O O . GLU A 1 94 ? 21.679 -6.660 -14.081 1.00 47.22 94 GLU A O 1
ATOM 754 N N . GLU A 1 95 ? 21.752 -4.931 -12.662 1.00 44.94 95 GLU A N 1
ATOM 755 C CA . GLU A 1 95 ? 23.208 -4.981 -12.413 1.00 44.94 95 GLU A CA 1
ATOM 756 C C . GLU A 1 95 ? 23.659 -5.906 -11.253 1.00 44.94 95 GLU A C 1
ATOM 758 O O . GLU A 1 95 ? 24.834 -5.869 -10.876 1.00 44.94 95 GLU A O 1
ATOM 763 N N . VAL A 1 96 ? 22.779 -6.747 -10.689 1.00 45.69 96 VAL A N 1
ATOM 764 C CA . VAL A 1 96 ? 23.110 -7.684 -9.584 1.00 45.69 96 VAL A CA 1
ATOM 765 C C . VAL A 1 96 ? 23.029 -9.143 -10.018 1.00 45.69 96 VAL A C 1
ATOM 767 O O . VAL A 1 96 ? 21.987 -9.535 -10.585 1.00 45.69 96 VAL A O 1
#

Secondary structure (DSSP, 8-state):
--HHHHHTSTTSPPHHHHHHHTT-S-HHHHHHHHTTGGG----HHHHHHHHHHTTTSS-GGGT--S--EEE--TTSSSTT-EEE--HHHHHHHH--

Organism: NCBI:txid1084736

Sequence (96 aa):
MNLHDYLQLPDSLSVSELRIEIRAKSDAQIRQWEHGYAGRRPGLDYQVAIERATKGLVPVEEWGVGKWMRVADEGWPHAGGRPVWDSARIDAAEEV